Protein AF-A0A5N3PJ22-F1 (afdb_monomer)

Structure (mmCIF, N/CA/C/O backbone):
data_AF-A0A5N3PJ22-F1
#
_entry.id   AF-A0A5N3PJ22-F1
#
loop_
_atom_site.group_PDB
_atom_site.id
_atom_site.type_symbol
_atom_site.label_atom_id
_atom_site.label_alt_id
_atom_site.label_comp_id
_atom_site.label_asym_id
_atom_site.label_entity_id
_atom_site.label_seq_id
_atom_site.pdbx_PDB_ins_code
_atom_site.Cartn_x
_atom_site.Cartn_y
_atom_site.Cartn_z
_atom_site.occupancy
_atom_site.B_iso_or_equiv
_atom_site.auth_seq_id
_atom_site.auth_comp_id
_atom_site.auth_asym_id
_atom_site.auth_atom_id
_atom_site.pdbx_PDB_model_num
ATOM 1 N N . MET A 1 1 ? -6.310 4.462 16.286 1.00 53.94 1 MET A N 1
ATOM 2 C CA . MET A 1 1 ? -6.176 4.941 14.892 1.00 53.94 1 MET A CA 1
ATOM 3 C C . MET A 1 1 ? -7.568 5.019 14.273 1.00 53.94 1 MET A C 1
ATOM 5 O O . MET A 1 1 ? -8.248 4.002 14.236 1.00 53.94 1 MET A O 1
ATOM 9 N N . ASN A 1 2 ? -8.041 6.208 13.882 1.00 81.44 2 ASN A N 1
ATOM 10 C CA . ASN A 1 2 ? -9.409 6.372 13.368 1.00 81.44 2 ASN A CA 1
ATOM 11 C C . ASN A 1 2 ? -9.518 5.881 11.920 1.00 81.44 2 ASN A C 1
ATOM 13 O O . ASN A 1 2 ? -8.645 6.170 11.104 1.00 81.44 2 ASN A O 1
ATOM 17 N N . ARG A 1 3 ? -10.626 5.208 11.579 1.00 70.00 3 ARG A N 1
ATOM 18 C CA . ARG A 1 3 ? -10.927 4.740 10.207 1.00 70.00 3 ARG A CA 1
ATOM 19 C C . ARG A 1 3 ? -10.782 5.832 9.147 1.00 70.00 3 ARG A C 1
ATOM 21 O O . ARG A 1 3 ? -10.302 5.559 8.057 1.00 70.00 3 ARG A O 1
ATOM 28 N N . SER A 1 4 ? -11.149 7.066 9.492 1.00 70.75 4 SER A N 1
ATOM 29 C CA . SER A 1 4 ? -10.984 8.237 8.624 1.00 70.75 4 SER A CA 1
ATOM 30 C C . SER A 1 4 ? -9.517 8.483 8.239 1.00 70.75 4 SER A C 1
ATOM 32 O O . SER A 1 4 ? -9.216 8.731 7.076 1.00 70.75 4 SER A O 1
ATOM 34 N N . VAL A 1 5 ? -8.582 8.333 9.183 1.00 76.69 5 VAL A N 1
ATOM 35 C CA . VAL A 1 5 ? -7.144 8.520 8.931 1.00 76.69 5 VAL A CA 1
ATOM 36 C C . VAL A 1 5 ? -6.605 7.414 8.024 1.00 76.69 5 VAL A C 1
ATOM 38 O O . VAL A 1 5 ? -5.877 7.708 7.083 1.00 76.69 5 VAL A O 1
ATOM 41 N N . ALA A 1 6 ? -7.021 6.163 8.250 1.00 75.00 6 ALA A N 1
ATOM 42 C CA . ALA A 1 6 ? -6.634 5.036 7.401 1.00 75.00 6 ALA A CA 1
ATOM 43 C C . ALA A 1 6 ? -7.148 5.196 5.959 1.00 75.00 6 ALA A C 1
ATOM 45 O O . ALA A 1 6 ? -6.398 4.969 5.016 1.00 75.00 6 ALA A O 1
ATOM 46 N N . LEU A 1 7 ? -8.393 5.653 5.781 1.00 78.56 7 LEU A N 1
ATOM 47 C CA . LEU A 1 7 ? -8.972 5.879 4.455 1.00 78.56 7 LEU A CA 1
ATOM 48 C C . LEU A 1 7 ? -8.260 7.014 3.705 1.00 78.56 7 LEU A C 1
ATOM 50 O O . LEU A 1 7 ? -7.967 6.882 2.520 1.00 78.56 7 LEU A O 1
ATOM 54 N N . ARG A 1 8 ? -7.947 8.120 4.392 1.00 78.06 8 ARG A N 1
ATOM 55 C CA . ARG A 1 8 ? -7.215 9.247 3.790 1.00 78.06 8 ARG A CA 1
ATOM 56 C C . ARG A 1 8 ? -5.797 8.844 3.398 1.00 78.06 8 ARG A C 1
ATOM 58 O O . ARG A 1 8 ? -5.373 9.157 2.292 1.00 78.06 8 ARG A O 1
ATOM 65 N N . ALA A 1 9 ? -5.094 8.125 4.273 1.00 77.06 9 ALA A N 1
ATOM 66 C CA . ALA A 1 9 ? -3.762 7.612 3.977 1.00 77.06 9 ALA A CA 1
ATOM 67 C C . ALA A 1 9 ? -3.787 6.637 2.793 1.00 77.06 9 ALA A C 1
ATOM 69 O O . ALA A 1 9 ? -2.954 6.756 1.901 1.00 77.06 9 ALA A O 1
ATOM 70 N N . PHE A 1 10 ? -4.778 5.741 2.741 1.00 77.25 10 PHE A N 1
ATOM 71 C CA . PHE A 1 10 ? -4.970 4.831 1.616 1.00 77.25 10 PHE A CA 1
ATOM 72 C C . PHE A 1 10 ? -5.177 5.594 0.306 1.00 77.25 10 PHE A C 1
ATOM 74 O O . PHE A 1 10 ? -4.431 5.368 -0.636 1.00 77.25 10 PHE A O 1
ATOM 81 N N . LEU A 1 11 ? -6.105 6.556 0.264 1.00 82.00 11 LEU A N 1
ATOM 82 C CA . LEU A 1 11 ? -6.370 7.349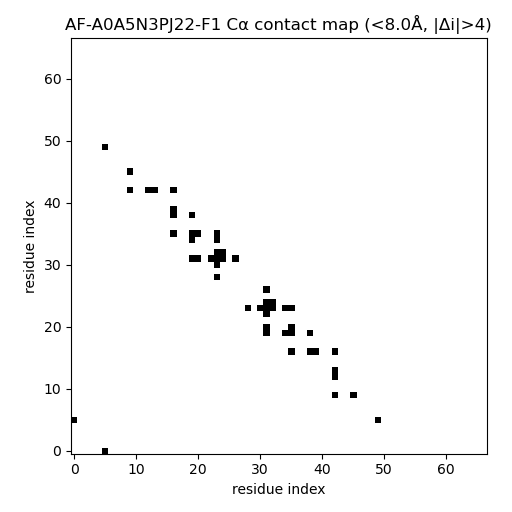 -0.941 1.00 82.00 11 LEU A CA 1
ATOM 83 C C . LEU A 1 11 ? -5.129 8.097 -1.441 1.00 82.00 11 LEU A C 1
ATOM 85 O O . LEU A 1 11 ? -4.851 8.070 -2.636 1.00 82.00 11 LEU A O 1
ATOM 89 N N . ILE A 1 12 ? -4.374 8.728 -0.536 1.00 81.62 12 ILE A N 1
ATOM 90 C CA . ILE A 1 12 ? -3.123 9.426 -0.876 1.00 81.62 12 ILE A CA 1
ATOM 91 C C . ILE A 1 12 ? -2.083 8.435 -1.406 1.00 81.62 12 ILE A C 1
ATOM 93 O O . ILE A 1 12 ? -1.390 8.708 -2.383 1.00 81.62 12 ILE A O 1
ATOM 97 N N . PHE A 1 13 ? -1.974 7.266 -0.780 1.00 76.69 13 PHE A N 1
ATOM 98 C CA . PHE A 1 13 ? -1.015 6.258 -1.203 1.00 76.69 13 PHE A CA 1
ATOM 99 C C . PHE A 1 13 ? -1.371 5.686 -2.580 1.00 76.69 13 PHE A C 1
ATOM 101 O O . PHE A 1 13 ? -0.497 5.533 -3.434 1.00 76.69 13 PHE A O 1
ATOM 108 N N . THR A 1 14 ? -2.654 5.423 -2.833 1.00 80.06 14 THR A N 1
ATOM 109 C CA . THR A 1 14 ? -3.142 4.929 -4.124 1.00 80.06 14 THR A CA 1
ATOM 110 C C . THR A 1 14 ? -2.904 5.944 -5.239 1.00 80.06 14 THR A C 1
ATOM 112 O O . THR A 1 14 ? -2.445 5.549 -6.309 1.00 80.06 14 THR A O 1
ATOM 115 N N . THR A 1 15 ? -3.151 7.239 -5.010 1.00 80.75 15 THR A N 1
ATOM 116 C CA . THR A 1 15 ? -2.896 8.271 -6.030 1.00 80.75 15 THR A CA 1
ATOM 117 C C . THR A 1 15 ? -1.410 8.412 -6.334 1.00 80.75 15 THR A C 1
ATOM 119 O O . THR A 1 15 ? -1.039 8.400 -7.505 1.00 80.75 15 THR A O 1
ATOM 122 N N . ILE A 1 16 ? -0.546 8.461 -5.315 1.00 78.38 16 ILE A N 1
ATOM 123 C CA . ILE A 1 16 ? 0.913 8.512 -5.516 1.00 78.38 16 ILE A CA 1
ATOM 124 C C . ILE A 1 16 ? 1.400 7.270 -6.274 1.00 78.38 16 ILE A C 1
ATOM 126 O O . ILE A 1 16 ? 2.177 7.389 -7.220 1.00 78.38 16 ILE A O 1
ATOM 130 N N . THR A 1 17 ? 0.901 6.086 -5.910 1.00 75.62 17 THR A N 1
ATOM 131 C CA . THR A 1 17 ? 1.264 4.824 -6.574 1.00 75.62 17 THR A CA 1
ATOM 132 C C . THR A 1 17 ? 0.815 4.811 -8.035 1.00 75.62 17 THR A C 1
ATOM 134 O O . THR A 1 17 ? 1.584 4.403 -8.900 1.00 75.62 17 THR A O 1
ATOM 137 N N . ALA A 1 18 ? -0.390 5.302 -8.341 1.00 78.38 18 ALA A N 1
ATOM 138 C CA . ALA A 1 18 ? -0.880 5.406 -9.715 1.00 78.38 18 ALA A 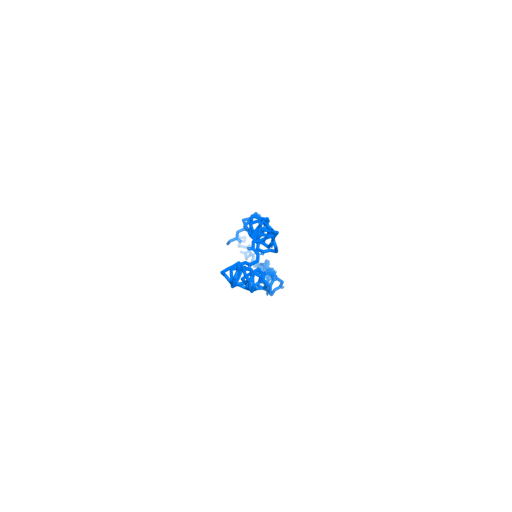CA 1
ATOM 139 C C . ALA A 1 18 ? -0.037 6.378 -10.559 1.00 78.38 18 ALA A C 1
ATOM 141 O O . ALA A 1 18 ? 0.311 6.062 -11.694 1.00 78.38 18 ALA A O 1
ATOM 142 N N . PHE A 1 19 ? 0.355 7.528 -10.000 1.00 75.12 19 PHE A N 1
ATOM 143 C CA . PHE A 1 19 ? 1.255 8.465 -10.680 1.00 75.12 19 PHE A CA 1
ATOM 144 C C . PHE A 1 19 ? 2.638 7.859 -10.935 1.00 75.12 19 PHE A C 1
ATOM 146 O O . PHE A 1 19 ? 3.165 7.982 -12.043 1.00 75.12 19 PHE A O 1
ATOM 153 N N . ALA A 1 20 ? 3.207 7.168 -9.945 1.00 69.44 20 ALA A N 1
ATOM 154 C CA . ALA A 1 20 ? 4.479 6.465 -10.097 1.00 69.44 20 ALA A CA 1
ATOM 155 C C . ALA A 1 20 ? 4.394 5.362 -11.164 1.00 69.44 20 ALA A C 1
ATOM 157 O O . ALA A 1 20 ? 5.304 5.231 -11.976 1.00 69.44 20 ALA A O 1
ATOM 158 N N . ALA A 1 21 ? 3.277 4.632 -11.218 1.00 69.38 21 ALA A N 1
ATOM 159 C CA . ALA A 1 21 ? 3.016 3.611 -12.229 1.00 69.38 21 ALA A CA 1
ATOM 160 C C . ALA A 1 21 ? 2.992 4.186 -13.648 1.00 69.38 21 ALA A C 1
ATOM 162 O O . ALA A 1 21 ? 3.707 3.704 -14.521 1.00 69.38 21 ALA A O 1
ATOM 163 N N . ILE A 1 22 ? 2.202 5.242 -13.871 1.00 74.19 22 ILE A N 1
ATOM 164 C CA . ILE A 1 22 ? 2.072 5.890 -15.185 1.00 74.19 22 ILE A CA 1
ATOM 165 C C . ILE A 1 22 ? 3.424 6.451 -15.630 1.00 74.19 22 ILE A C 1
ATOM 167 O O . ILE A 1 22 ? 3.849 6.236 -16.764 1.00 74.19 22 ILE A O 1
ATOM 171 N N . THR A 1 23 ? 4.127 7.123 -14.716 1.00 68.19 23 THR A N 1
ATOM 172 C CA . THR A 1 23 ? 5.462 7.671 -14.984 1.00 68.19 23 THR A CA 1
ATOM 173 C C . THR A 1 23 ? 6.456 6.555 -15.295 1.00 68.19 23 THR A C 1
ATOM 175 O O . THR A 1 23 ? 7.276 6.694 -16.201 1.00 68.19 23 THR A O 1
ATOM 178 N N . GLY A 1 24 ? 6.362 5.423 -14.595 1.00 65.06 24 GLY A N 1
ATOM 179 C CA . GLY A 1 24 ? 7.250 4.295 -14.825 1.00 65.06 24 GLY A CA 1
ATOM 180 C C . GLY A 1 24 ? 7.023 3.584 -16.150 1.00 65.06 24 GLY A C 1
ATOM 181 O O . GLY A 1 24 ? 7.993 3.269 -16.835 1.00 65.06 24 GLY A O 1
ATOM 182 N N . ILE A 1 25 ? 5.764 3.440 -16.563 1.00 65.19 25 ILE A N 1
ATOM 183 C CA . ILE A 1 25 ? 5.406 2.916 -17.885 1.00 65.19 25 ILE A CA 1
ATOM 184 C C . ILE A 1 25 ? 5.944 3.833 -18.995 1.00 65.19 25 ILE A C 1
ATOM 186 O O . ILE A 1 25 ? 6.453 3.338 -19.998 1.00 65.19 25 ILE A O 1
ATOM 190 N N . LEU A 1 26 ? 5.877 5.160 -18.816 1.00 67.69 26 LEU A N 1
ATOM 191 C CA . LEU A 1 26 ? 6.388 6.112 -19.809 1.00 67.69 26 LEU A CA 1
ATOM 192 C C . LEU A 1 26 ? 7.920 6.180 -19.867 1.00 67.69 26 LEU A C 1
ATOM 194 O O . LEU A 1 26 ? 8.471 6.461 -20.928 1.00 67.69 26 LEU A O 1
ATOM 198 N N . SER A 1 27 ? 8.614 5.975 -18.747 1.00 64.38 27 SER A N 1
ATOM 199 C CA . SER A 1 27 ? 10.043 6.288 -18.660 1.00 64.38 27 SER A CA 1
ATOM 200 C C . SER A 1 27 ? 10.969 5.209 -19.241 1.00 64.38 27 SER A C 1
ATOM 202 O O . SER A 1 27 ? 12.154 5.504 -19.387 1.00 64.38 27 SER A O 1
ATOM 204 N N . GLN A 1 28 ? 10.491 3.982 -19.512 1.00 61.56 28 GLN A N 1
ATOM 205 C CA . GLN A 1 28 ? 11.305 2.807 -19.916 1.00 61.56 28 GLN A CA 1
ATOM 206 C C . GLN A 1 28 ? 12.594 2.593 -19.088 1.00 61.56 28 GLN A C 1
ATOM 208 O O . GLN A 1 28 ? 13.536 1.929 -19.516 1.00 61.56 28 GLN A O 1
ATOM 213 N N . ALA A 1 29 ? 12.660 3.165 -17.886 1.00 64.00 29 ALA A N 1
ATOM 214 C CA .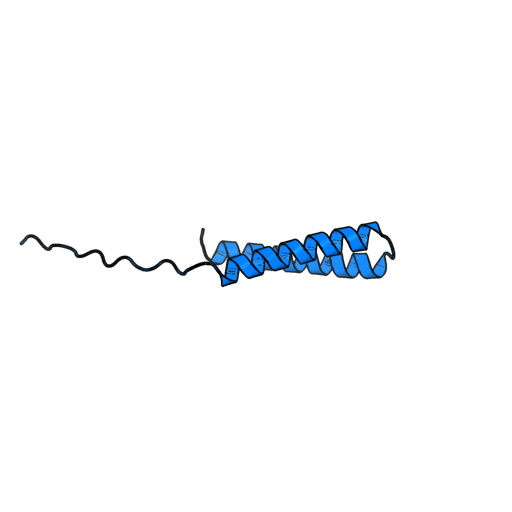 ALA A 1 29 ? 13.827 3.118 -17.029 1.00 64.00 29 ALA A CA 1
ATOM 215 C C . ALA A 1 29 ? 13.639 1.989 -16.016 1.00 64.00 29 ALA A C 1
ATOM 217 O O . ALA A 1 29 ? 12.638 1.962 -15.305 1.00 64.00 29 ALA A O 1
ATOM 218 N N . ALA A 1 30 ? 14.628 1.105 -15.879 1.00 61.75 30 ALA A N 1
ATOM 219 C CA . ALA A 1 30 ? 14.607 0.009 -14.900 1.00 61.75 30 ALA A CA 1
ATOM 220 C C . ALA A 1 30 ? 14.335 0.486 -13.450 1.00 61.75 30 ALA A C 1
ATOM 222 O O . ALA A 1 30 ? 13.776 -0.234 -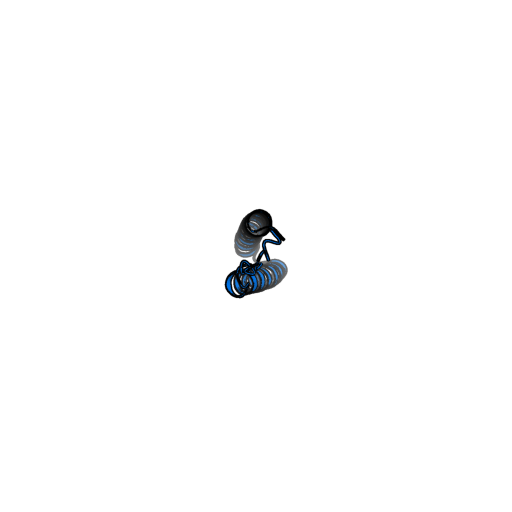12.626 1.00 61.75 30 ALA A O 1
ATOM 223 N N . ILE A 1 31 ? 14.678 1.742 -13.141 1.00 63.41 31 ILE A N 1
ATOM 224 C CA . ILE A 1 31 ? 14.411 2.400 -11.849 1.00 63.41 31 ILE A CA 1
ATOM 225 C C . ILE A 1 31 ? 12.902 2.569 -11.599 1.00 63.41 31 ILE A C 1
ATOM 227 O O . ILE A 1 31 ? 12.428 2.498 -10.462 1.00 63.41 31 ILE A O 1
ATOM 231 N N . ALA A 1 32 ? 12.141 2.777 -12.667 1.00 63.59 32 ALA A N 1
ATOM 232 C CA . ALA A 1 32 ? 10.708 2.995 -12.626 1.00 63.59 32 ALA A CA 1
ATOM 233 C C . ALA A 1 32 ? 9.936 1.690 -12.374 1.00 63.59 32 ALA A C 1
ATOM 235 O O . ALA A 1 32 ? 8.975 1.673 -11.607 1.00 63.59 32 ALA A O 1
ATOM 236 N N . GLU A 1 33 ? 10.415 0.575 -12.927 1.00 63.94 33 GLU A N 1
ATOM 237 C CA . GLU A 1 33 ? 9.885 -0.756 -12.616 1.00 63.94 33 GLU A CA 1
ATOM 238 C C . GLU A 1 33 ? 10.107 -1.117 -11.143 1.00 63.94 33 GLU A C 1
ATOM 240 O O . GLU A 1 33 ? 9.184 -1.577 -10.471 1.00 63.94 33 GLU A O 1
ATOM 245 N N . ALA A 1 34 ? 11.301 -0.840 -10.605 1.00 69.62 34 ALA A N 1
ATOM 246 C CA . ALA A 1 34 ? 11.614 -1.108 -9.203 1.00 69.62 34 ALA A CA 1
ATOM 247 C C . ALA A 1 34 ? 10.742 -0.277 -8.244 1.00 69.62 34 ALA A C 1
ATOM 249 O O . ALA A 1 34 ? 10.192 -0.806 -7.277 1.00 69.62 34 ALA A O 1
ATOM 250 N N . THR A 1 35 ? 10.564 1.017 -8.523 1.00 69.25 35 THR A N 1
ATOM 251 C CA . THR A 1 35 ? 9.702 1.890 -7.707 1.00 69.25 35 THR A CA 1
ATOM 252 C C . THR A 1 35 ? 8.225 1.522 -7.823 1.00 69.25 35 THR A C 1
ATOM 254 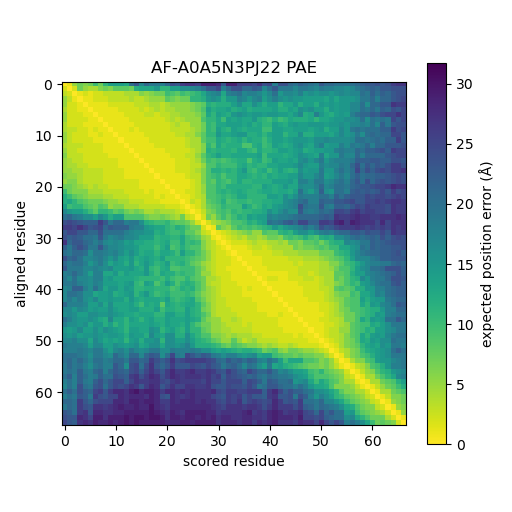O O . THR A 1 35 ? 7.522 1.546 -6.809 1.00 69.25 35 THR A O 1
ATOM 257 N N . PHE A 1 36 ? 7.760 1.100 -9.002 1.00 70.50 36 PHE A N 1
ATOM 258 C CA . PHE A 1 36 ? 6.413 0.561 -9.174 1.00 70.50 36 PHE A CA 1
ATOM 259 C C . PHE A 1 36 ? 6.205 -0.732 -8.378 1.00 70.50 36 PHE A C 1
ATOM 261 O O . PHE A 1 36 ? 5.213 -0.845 -7.659 1.00 70.50 36 PHE A O 1
ATOM 268 N N . LEU A 1 37 ? 7.152 -1.675 -8.429 1.00 75.44 37 LEU A N 1
ATOM 269 C CA . LEU A 1 37 ? 7.072 -2.940 -7.692 1.00 75.44 37 LEU A CA 1
ATOM 270 C C . LEU A 1 37 ? 7.014 -2.707 -6.173 1.00 75.44 37 LEU A C 1
ATOM 272 O O . LEU A 1 37 ? 6.200 -3.321 -5.477 1.00 75.44 37 LEU A O 1
ATOM 276 N N . ILE A 1 38 ? 7.842 -1.789 -5.662 1.00 78.00 38 ILE A N 1
ATOM 277 C CA . ILE A 1 38 ? 7.859 -1.406 -4.243 1.00 78.00 38 ILE A CA 1
ATOM 278 C C . ILE A 1 38 ? 6.531 -0.744 -3.857 1.00 78.00 38 ILE A C 1
ATOM 280 O O . ILE A 1 38 ? 5.915 -1.144 -2.867 1.00 78.00 38 ILE A O 1
ATOM 284 N N . GLY A 1 39 ? 6.061 0.227 -4.646 1.00 76.06 39 GLY A N 1
ATOM 285 C CA . GLY A 1 39 ? 4.798 0.925 -4.397 1.00 76.06 39 GLY A CA 1
ATOM 286 C C . GLY A 1 39 ? 3.593 -0.017 -4.412 1.00 76.06 39 GLY A C 1
ATOM 287 O O . GLY A 1 39 ? 2.787 -0.009 -3.482 1.00 76.06 39 GLY A O 1
ATOM 288 N N . ALA A 1 40 ? 3.509 -0.892 -5.415 1.00 74.81 40 ALA A N 1
ATOM 289 C CA . ALA A 1 40 ? 2.453 -1.892 -5.534 1.00 74.81 40 ALA A CA 1
ATOM 290 C C . ALA A 1 40 ? 2.473 -2.893 -4.368 1.00 74.81 40 ALA A C 1
ATOM 292 O O . ALA A 1 40 ? 1.424 -3.187 -3.791 1.00 74.81 40 ALA A O 1
ATOM 293 N N . SER A 1 41 ? 3.658 -3.361 -3.963 1.00 77.69 41 SER A N 1
ATOM 294 C CA . SER A 1 41 ? 3.809 -4.263 -2.813 1.00 77.69 41 SER A CA 1
ATOM 295 C C . SER A 1 41 ? 3.354 -3.599 -1.512 1.00 77.69 41 SER A C 1
ATOM 297 O O . SER A 1 41 ? 2.631 -4.203 -0.718 1.00 77.69 41 SER A O 1
ATOM 299 N N . LEU A 1 42 ? 3.712 -2.330 -1.305 1.00 78.19 42 LEU A N 1
ATOM 300 C CA . LEU A 1 42 ? 3.318 -1.590 -0.107 1.00 78.19 42 LEU A CA 1
ATOM 301 C C . LEU A 1 42 ? 1.807 -1.304 -0.085 1.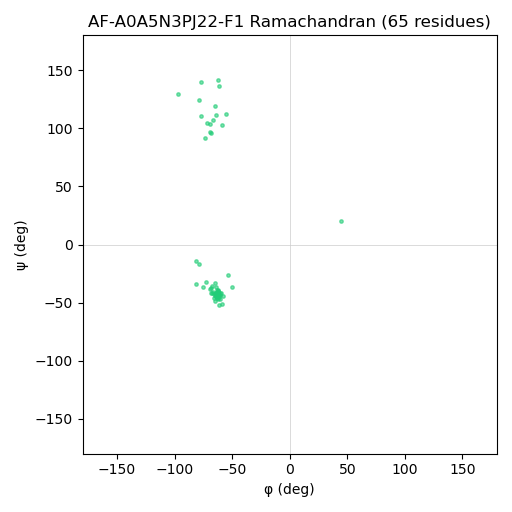00 78.19 42 LEU A C 1
ATOM 303 O O . LEU A 1 42 ? 1.172 -1.423 0.965 1.00 78.19 42 LEU A O 1
ATOM 307 N N . ALA A 1 43 ? 1.216 -1.005 -1.246 1.00 74.94 43 ALA A N 1
ATOM 308 C CA . ALA A 1 43 ? -0.229 -0.853 -1.400 1.00 74.94 43 ALA A CA 1
ATOM 309 C C . ALA A 1 43 ? -0.973 -2.160 -1.082 1.00 74.94 43 ALA A C 1
ATOM 311 O O . ALA A 1 43 ? -1.983 -2.133 -0.375 1.00 74.94 43 ALA A O 1
ATOM 312 N N . ALA A 1 44 ? -0.457 -3.305 -1.541 1.00 79.69 44 ALA A N 1
ATOM 313 C CA . ALA A 1 44 ? -1.026 -4.616 -1.242 1.00 79.69 44 ALA A CA 1
ATOM 314 C C . ALA A 1 44 ? -0.986 -4.931 0.263 1.00 79.69 44 A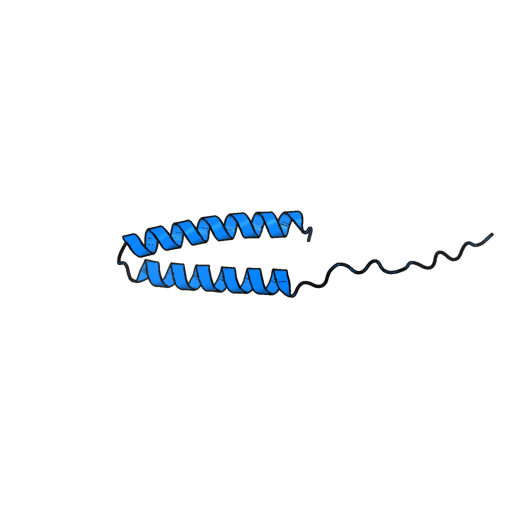LA A C 1
ATOM 316 O O . ALA A 1 44 ? -1.988 -5.378 0.822 1.00 79.69 44 ALA A O 1
ATOM 317 N N . ILE A 1 45 ? 0.125 -4.625 0.944 1.00 80.62 45 ILE A N 1
ATOM 318 C CA . ILE A 1 45 ? 0.250 -4.794 2.403 1.00 80.62 45 ILE A CA 1
ATOM 319 C C . ILE A 1 45 ? -0.747 -3.894 3.144 1.00 80.62 45 ILE A C 1
ATOM 321 O O . ILE A 1 45 ? -1.439 -4.354 4.053 1.00 80.62 45 ILE A O 1
ATOM 325 N N . MET A 1 46 ? -0.862 -2.625 2.746 1.00 74.69 46 MET A N 1
ATOM 326 C CA . MET A 1 46 ? -1.823 -1.686 3.337 1.00 74.69 46 MET A CA 1
ATOM 327 C C . MET A 1 46 ? -3.269 -2.160 3.152 1.00 74.69 46 MET A C 1
ATOM 329 O O . MET A 1 46 ? -4.060 -2.106 4.095 1.00 74.69 46 MET A O 1
ATOM 333 N N . LEU A 1 47 ? -3.611 -2.675 1.967 1.00 77.25 47 LEU A N 1
ATOM 334 C CA . LEU A 1 47 ? -4.936 -3.224 1.679 1.00 77.25 47 LEU A CA 1
ATOM 335 C C . LEU A 1 47 ? -5.218 -4.495 2.495 1.00 77.25 47 LEU A C 1
ATOM 337 O O . LEU A 1 47 ? -6.313 -4.662 3.038 1.00 77.25 47 LEU A O 1
ATOM 341 N N . PHE A 1 48 ? -4.223 -5.369 2.637 1.00 75.94 48 PHE A N 1
ATOM 342 C CA . PHE A 1 48 ? -4.324 -6.557 3.478 1.00 75.94 48 PHE A CA 1
ATOM 343 C C . PHE A 1 48 ? -4.548 -6.186 4.948 1.00 75.94 48 PHE A C 1
ATOM 345 O O . PHE A 1 48 ? -5.468 -6.692 5.582 1.00 75.94 48 PHE A O 1
ATOM 352 N N . LEU A 1 49 ? -3.784 -5.235 5.489 1.00 76.31 49 LEU A N 1
ATOM 353 C CA . LEU A 1 49 ? -3.977 -4.755 6.860 1.00 76.31 49 LEU A CA 1
ATOM 354 C C . LEU A 1 49 ? -5.349 -4.102 7.053 1.00 76.31 49 LEU A C 1
ATOM 356 O O . LEU A 1 49 ? -5.989 -4.310 8.083 1.00 76.31 49 LEU A O 1
ATOM 360 N N . ALA A 1 50 ? -5.831 -3.347 6.064 1.00 73.88 50 ALA A N 1
ATOM 361 C CA . ALA A 1 50 ? -7.154 -2.734 6.113 1.00 73.88 50 ALA A CA 1
ATOM 362 C C . ALA A 1 50 ? -8.286 -3.776 6.147 1.00 73.88 50 ALA A C 1
ATOM 364 O O . ALA A 1 50 ? -9.286 -3.563 6.837 1.00 73.88 50 ALA A O 1
ATOM 365 N N . THR A 1 51 ? -8.131 -4.897 5.437 1.00 75.06 51 THR A N 1
ATOM 366 C CA . THR A 1 51 ? -9.116 -5.993 5.427 1.00 75.06 51 THR A CA 1
ATOM 367 C C . THR A 1 51 ? -8.990 -6.917 6.643 1.00 75.06 51 THR A C 1
ATOM 369 O O . THR A 1 51 ? -10.006 -7.379 7.158 1.00 75.06 51 THR A O 1
ATOM 372 N N . ALA A 1 52 ? -7.777 -7.134 7.157 1.00 76.38 52 ALA A N 1
ATOM 373 C CA . ALA A 1 52 ? -7.510 -7.959 8.336 1.00 76.38 52 ALA A CA 1
ATOM 374 C C . ALA A 1 52 ? -7.803 -7.250 9.674 1.00 76.38 52 ALA A C 1
ATOM 376 O O . ALA A 1 52 ? -7.926 -7.905 10.714 1.00 76.38 52 ALA A O 1
ATOM 377 N N . ALA A 1 53 ? -7.919 -5.918 9.681 1.00 71.31 53 ALA A N 1
ATOM 378 C CA . ALA A 1 53 ? -8.194 -5.152 10.891 1.00 71.31 53 ALA A CA 1
ATOM 379 C C . ALA A 1 53 ? -9.575 -5.500 11.482 1.00 71.31 53 ALA A C 1
ATOM 381 O O . ALA A 1 53 ? -10.625 -5.144 10.936 1.00 71.31 53 ALA A O 1
ATOM 382 N N . ARG A 1 54 ? -9.580 -6.154 12.654 1.00 65.25 54 ARG A N 1
ATOM 383 C CA . ARG A 1 54 ? -10.806 -6.404 13.427 1.00 65.25 54 ARG A CA 1
ATOM 384 C C . ARG A 1 54 ? -11.443 -5.077 13.838 1.00 65.25 54 ARG A C 1
ATOM 386 O O . ARG A 1 54 ? -10.763 -4.141 14.263 1.00 65.25 54 ARG A O 1
ATOM 393 N N . ARG A 1 55 ? -12.770 -4.989 13.700 1.00 67.62 55 ARG A N 1
ATOM 394 C CA . ARG A 1 55 ? -13.534 -3.822 14.158 1.00 67.62 55 ARG A CA 1
ATOM 395 C C . ARG A 1 55 ? -13.384 -3.698 15.680 1.00 67.62 55 ARG A C 1
ATOM 397 O O . ARG A 1 55 ? -13.402 -4.734 16.339 1.00 67.62 55 ARG A O 1
ATOM 404 N N . PRO A 1 56 ? -13.263 -2.475 16.231 1.00 65.06 56 PRO A N 1
ATOM 405 C CA . PRO A 1 56 ? -13.336 -2.277 17.672 1.00 65.06 56 PRO A CA 1
ATOM 406 C C . PRO A 1 56 ? -14.655 -2.866 18.173 1.00 65.06 56 PRO A C 1
ATOM 408 O O . PRO A 1 56 ? -15.729 -2.397 17.794 1.00 65.06 56 PRO A O 1
ATOM 411 N N . GLU A 1 57 ? -14.567 -3.941 18.947 1.00 68.12 57 GLU A N 1
ATOM 412 C CA . GLU A 1 57 ? -15.721 -4.580 19.560 1.00 68.12 57 GLU A CA 1
ATOM 413 C C . GLU A 1 57 ? -16.109 -3.746 20.780 1.00 68.12 57 GLU A C 1
ATOM 415 O O . GLU A 1 57 ? -15.271 -3.441 21.633 1.00 68.12 57 GLU A O 1
ATOM 420 N N . ALA A 1 58 ? -17.362 -3.293 20.827 1.00 66.50 58 ALA A N 1
ATOM 421 C CA . ALA A 1 58 ? -17.862 -2.551 21.972 1.00 66.50 58 ALA A CA 1
ATOM 422 C C . ALA A 1 58 ? -17.899 -3.506 23.168 1.00 66.50 58 ALA A C 1
ATOM 424 O O . ALA A 1 58 ? -18.731 -4.409 23.217 1.00 66.50 58 ALA A O 1
ATOM 425 N N . VAL A 1 59 ? -16.977 -3.327 24.115 1.00 70.88 59 VAL A N 1
ATOM 426 C CA . VAL A 1 59 ? -16.946 -4.125 25.341 1.00 70.88 59 VAL A CA 1
ATOM 427 C C . VAL A 1 59 ? -18.220 -3.814 26.130 1.00 70.88 59 VAL A C 1
ATOM 429 O O . VAL A 1 59 ? -18.425 -2.653 26.497 1.00 70.88 59 VAL A O 1
ATOM 432 N N . PRO A 1 60 ? -19.091 -4.803 26.403 1.00 68.94 60 PRO A N 1
ATOM 433 C CA . PRO A 1 60 ? -20.290 -4.570 27.190 1.00 68.94 60 PRO A CA 1
ATOM 434 C C . PRO A 1 60 ? -19.881 -4.293 28.639 1.00 68.94 60 PRO A C 1
ATOM 436 O O . PRO A 1 60 ? -19.633 -5.203 29.431 1.00 68.94 60 PRO A O 1
ATOM 439 N N . VAL A 1 61 ? -19.791 -3.012 28.996 1.00 72.06 61 VAL A N 1
ATOM 440 C CA . VAL A 1 61 ? -19.567 -2.586 30.377 1.00 72.06 61 VAL A CA 1
ATOM 441 C C . VAL A 1 61 ? -20.856 -2.849 31.152 1.00 72.06 61 VAL A C 1
ATOM 443 O O . VAL A 1 61 ? -21.843 -2.127 31.017 1.00 72.06 61 VAL A O 1
ATOM 446 N N . ARG A 1 62 ? -20.868 -3.907 31.969 1.00 66.81 62 ARG A N 1
ATOM 447 C CA . ARG A 1 62 ? -21.94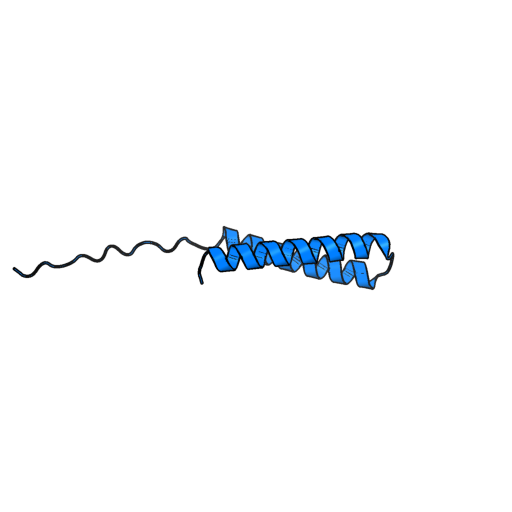8 -4.151 32.932 1.00 66.81 62 ARG A CA 1
ATOM 448 C C . ARG A 1 62 ? -21.877 -3.084 34.022 1.00 66.81 62 ARG A C 1
ATOM 450 O O . ARG A 1 62 ? -21.122 -3.217 34.983 1.00 66.81 62 ARG A O 1
ATOM 457 N N . VAL A 1 63 ? -22.662 -2.022 33.869 1.00 70.12 63 VAL A N 1
ATOM 458 C CA . VAL A 1 63 ? -22.819 -0.992 34.899 1.00 70.12 63 VAL A CA 1
ATOM 459 C C . VAL A 1 63 ? -23.593 -1.614 36.059 1.00 70.12 63 VAL A C 1
ATOM 461 O O . VAL A 1 63 ? -24.800 -1.835 35.979 1.00 70.12 63 VAL A O 1
ATOM 464 N N . ARG A 1 64 ? -22.890 -1.955 37.142 1.00 62.88 64 ARG A N 1
ATOM 465 C CA . ARG A 1 64 ? -23.526 -2.399 38.383 1.00 62.88 64 ARG A CA 1
ATOM 466 C C . ARG A 1 64 ? -24.137 -1.164 39.038 1.00 62.88 64 ARG A C 1
ATOM 468 O O . ARG A 1 64 ? -23.454 -0.451 39.766 1.00 62.88 64 ARG A O 1
ATOM 475 N N . ALA A 1 65 ? -25.401 -0.888 38.734 1.00 69.50 65 ALA A N 1
ATOM 476 C CA . ALA A 1 65 ? -26.169 0.136 39.426 1.00 69.50 65 ALA A CA 1
ATOM 477 C C . ALA A 1 65 ? -26.219 -0.223 40.922 1.00 69.50 65 ALA A C 1
ATOM 479 O O . ALA A 1 65 ? -26.924 -1.148 41.323 1.00 69.50 65 ALA A O 1
ATOM 480 N N . ARG A 1 66 ? -25.415 0.463 41.746 1.00 63.69 66 ARG A N 1
ATOM 481 C CA . ARG A 1 66 ? -25.651 0.537 43.190 1.00 63.69 66 ARG A CA 1
ATOM 482 C C . ARG A 1 66 ? -26.780 1.540 43.375 1.00 63.69 66 ARG A C 1
ATOM 484 O O . ARG A 1 66 ? -26.591 2.718 43.085 1.00 63.69 66 ARG A O 1
ATOM 491 N N . ARG A 1 67 ? -27.940 1.041 43.781 1.00 60.34 67 ARG A N 1
ATOM 492 C CA . ARG A 1 67 ? -28.974 1.858 44.403 1.00 60.34 67 ARG A CA 1
ATOM 493 C C . ARG A 1 67 ? -28.700 1.927 45.898 1.00 60.34 67 ARG A C 1
ATOM 495 O O . ARG A 1 67 ? -28.150 0.927 46.417 1.00 60.34 67 ARG A O 1
#

Mean predicted aligned error: 13.03 Å

Radius of gyration: 19.98 Å; Cα contacts (8 Å, |Δi|>4): 26; chains: 1; bounding box: 44×17×64 Å

Organism: NCBI:txid2580413

pLDDT: mean 71.83, std 6.27, range [53.94, 82.0]

Solvent-accessible surface area (backbone atoms only — not comparable to full-atom values): 4071 Å² total; per-residue (Å²): 135,58,69,67,58,56,51,52,53,47,55,53,50,52,51,53,40,51,51,45,40,56,51,21,70,71,60,81,37,75,69,28,54,53,52,33,54,53,41,52,53,50,50,51,52,52,51,49,50,64,71,68,54,75,75,90,72,82,75,84,76,82,78,79,81,81,127

Secondary structure (DSSP, 8-state):
--HHHHHHHHHHHHHHHHHHHHH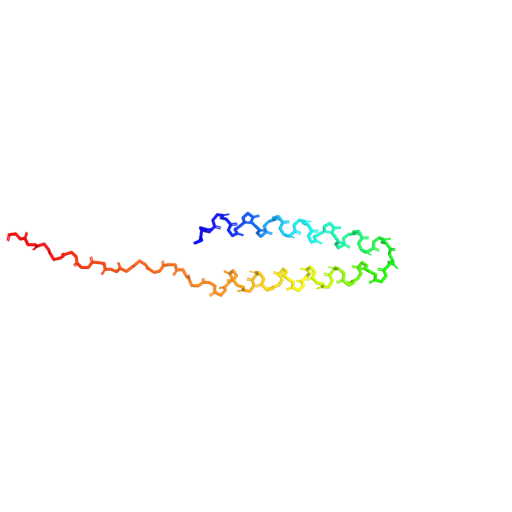HHHH--HHHHHHHHHHHHHHHHHHHHHHH---------------

Nearest PDB structures (foldseek):
  7ls2-assembly1_b2  TM=6.436E-01  e=2.022E+00  Mus musculus
  9axt-assembly1_Bt  TM=5.973E-01  e=4.174E+00  Schizosaccharomyces pombe
  8eug-assembly1_h  TM=6.049E-01  e=4.174E+00  Schizosaccharomyces pombe
  8ink-assembly1_H  TM=5.959E-01  e=7.071E+00  Homo sapiens

Sequence (67 aa):
MNRSVALRAFLIFTTITAFAAITGILSQAAIAEATFLIGASLAAIMLFLATAARRPEAVPVRVRARR

Foldseek 3Di:
DDPVVLVVVLVVLVVVLVVLQVCLVVPVDPVSVVSNVVSVVVSVVSVVCVVPDDDPDDDPPPPPDDD